Protein AF-A0A0E3QGG4-F1 (afdb_monomer)

Secondary structure (DSSP, 8-state):
----TT---------SSSPPP-----SS--S-TT---SSHHHHHHS-----S----

Mean predicted aligned error: 3.26 Å

Radius of gyration: 13.66 Å; Cα contacts (8 Å, |Δi|>4): 19; chains: 1; bounding box: 26×25×38 Å

Sequence (56 aa):
MVVPAGAYHNVINTMKNKPLKFFTIYSPPQHKDGIVRATKAEAEANPEEFDGVTTE

pLDDT: mean 94.66, std 3.3, range [79.75, 98.0]

Structure (mmCIF, N/CA/C/O backbone):
data_AF-A0A0E3QGG4-F1
#
_entry.id   AF-A0A0E3QGG4-F1
#
loop_
_atom_site.group_PDB
_atom_site.id
_atom_site.type_symbol
_atom_site.label_atom_id
_atom_site.label_alt_id
_atom_site.label_comp_id
_atom_site.label_asym_id
_atom_site.label_entity_id
_atom_site.label_seq_id
_atom_site.pdbx_PDB_ins_code
_atom_site.Cartn_x
_atom_site.Cartn_y
_atom_site.Cartn_z
_atom_site.occupancy
_atom_site.B_iso_or_equiv
_atom_site.auth_seq_id
_atom_site.auth_comp_id
_atom_site.auth_asym_id
_atom_site.auth_atom_id
_atom_site.pdbx_PDB_model_num
ATOM 1 N N . MET A 1 1 ? -3.435 12.418 -0.662 1.00 90.06 1 MET A N 1
ATOM 2 C CA . MET A 1 1 ? -1.994 12.453 -0.324 1.00 90.06 1 MET A CA 1
ATOM 3 C C . MET A 1 1 ? -1.221 12.130 -1.586 1.00 90.06 1 MET A C 1
ATOM 5 O O . MET A 1 1 ? -1.715 11.328 -2.366 1.00 90.06 1 MET A O 1
ATOM 9 N N . VAL A 1 2 ? -0.056 12.738 -1.786 1.00 96.00 2 VAL A N 1
ATOM 10 C CA . VAL A 1 2 ? 0.874 12.381 -2.865 1.00 96.00 2 VAL A CA 1
ATOM 11 C C . VAL A 1 2 ? 2.173 11.940 -2.208 1.00 96.00 2 VAL A C 1
ATOM 13 O O . VAL A 1 2 ? 2.645 12.618 -1.297 1.00 96.00 2 VAL A O 1
ATOM 16 N N . VAL A 1 3 ? 2.718 10.808 -2.645 1.00 97.56 3 VAL A N 1
ATOM 17 C CA . VAL A 1 3 ? 3.994 10.272 -2.165 1.00 97.56 3 VAL A CA 1
ATOM 18 C C . VAL A 1 3 ? 4.971 10.269 -3.341 1.00 97.56 3 VAL A C 1
ATOM 20 O O . VAL A 1 3 ? 4.804 9.458 -4.251 1.00 97.56 3 VAL A O 1
ATOM 23 N N . PRO A 1 4 ? 5.964 11.172 -3.365 1.00 97.62 4 PRO A N 1
ATOM 24 C CA . PRO A 1 4 ? 7.014 11.143 -4.377 1.00 97.62 4 PRO A CA 1
ATOM 25 C C . PRO A 1 4 ? 7.892 9.893 -4.256 1.00 97.62 4 PRO A C 1
ATOM 27 O O . PRO A 1 4 ? 8.102 9.376 -3.157 1.00 97.62 4 PRO A O 1
ATOM 30 N N . ALA A 1 5 ? 8.463 9.442 -5.374 1.00 97.38 5 ALA A N 1
ATOM 31 C CA . ALA A 1 5 ? 9.440 8.358 -5.365 1.00 97.38 5 ALA A CA 1
ATOM 32 C C . ALA A 1 5 ? 10.614 8.683 -4.420 1.00 97.38 5 ALA A C 1
ATOM 34 O O . ALA A 1 5 ? 11.127 9.802 -4.412 1.00 97.38 5 ALA A O 1
ATOM 35 N N . GLY A 1 6 ? 11.014 7.705 -3.603 1.00 96.19 6 GLY A N 1
ATOM 36 C CA . GLY A 1 6 ? 12.069 7.856 -2.594 1.00 96.19 6 GLY A CA 1
ATOM 37 C C . GLY A 1 6 ? 11.626 8.492 -1.268 1.00 96.19 6 GLY A C 1
ATOM 38 O O . GLY A 1 6 ? 12.416 8.524 -0.327 1.00 96.19 6 GLY A O 1
ATOM 39 N N . ALA A 1 7 ? 10.381 8.968 -1.147 1.00 97.81 7 ALA A N 1
ATOM 40 C CA . ALA A 1 7 ? 9.871 9.511 0.108 1.00 97.81 7 ALA A CA 1
ATOM 41 C C . ALA A 1 7 ? 9.376 8.405 1.05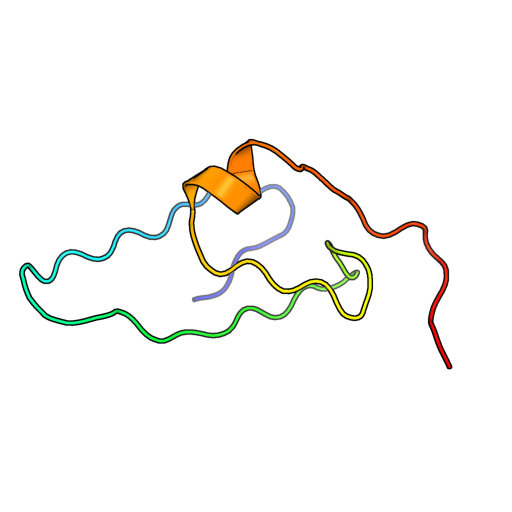8 1.00 97.81 7 ALA A C 1
ATOM 43 O O . ALA A 1 7 ? 8.506 7.595 0.719 1.00 97.81 7 ALA A O 1
ATOM 44 N N . TYR A 1 8 ? 9.865 8.429 2.297 1.00 97.69 8 TYR A N 1
ATOM 45 C CA . TYR A 1 8 ? 9.299 7.6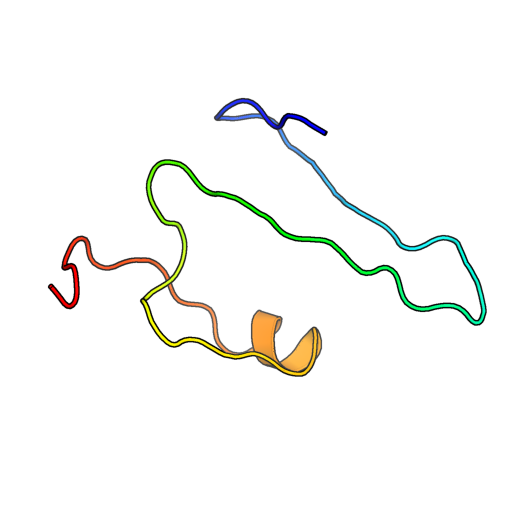24 3.377 1.00 97.69 8 TYR A CA 1
ATOM 46 C C . TYR A 1 8 ? 7.927 8.166 3.782 1.00 97.69 8 TYR A C 1
ATOM 48 O O . TYR A 1 8 ? 7.736 9.374 3.921 1.00 97.69 8 TYR A O 1
ATOM 56 N N . HIS A 1 9 ? 6.968 7.270 3.993 1.00 97.00 9 HIS A N 1
ATOM 57 C CA . HIS A 1 9 ? 5.606 7.624 4.372 1.00 97.00 9 HIS A CA 1
ATOM 58 C C . HIS A 1 9 ? 4.956 6.496 5.179 1.00 97.00 9 HIS A C 1
ATOM 60 O O . HIS A 1 9 ? 5.334 5.332 5.067 1.00 97.00 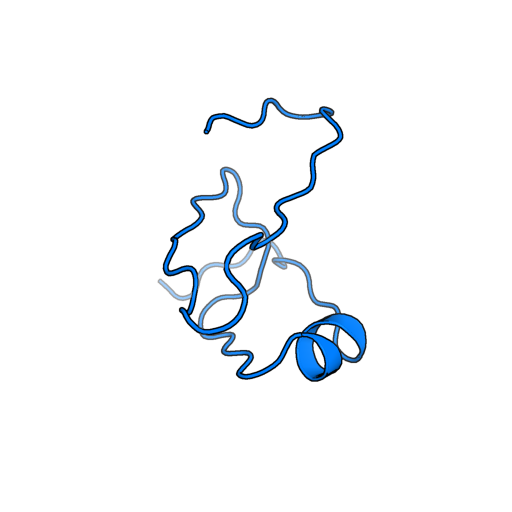9 HIS A O 1
ATOM 66 N N . ASN A 1 10 ? 3.968 6.853 5.999 1.00 96.81 10 ASN A N 1
ATOM 67 C CA . ASN A 1 10 ? 3.137 5.911 6.741 1.00 96.81 10 ASN A CA 1
ATOM 68 C C . ASN A 1 10 ? 1.724 6.494 6.892 1.00 96.81 10 ASN A C 1
ATOM 70 O O . ASN A 1 10 ? 1.564 7.711 7.007 1.00 96.81 10 ASN A O 1
ATOM 74 N N . VAL A 1 11 ? 0.706 5.636 6.908 1.00 96.19 11 VAL A N 1
ATOM 75 C CA . VAL 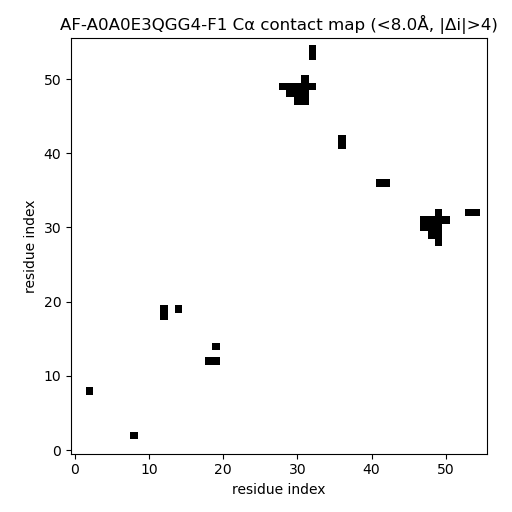A 1 11 ? -0.700 6.028 7.071 1.00 96.19 11 VAL A CA 1
ATOM 76 C C . VAL A 1 11 ? -1.274 5.292 8.275 1.00 96.19 11 VAL A C 1
ATOM 78 O O . VAL A 1 11 ? -1.300 4.065 8.311 1.00 96.19 11 VAL A O 1
ATOM 81 N N . ILE A 1 12 ? -1.751 6.048 9.265 1.00 96.88 12 ILE A N 1
ATOM 82 C CA . ILE A 1 12 ? -2.289 5.511 10.518 1.00 96.88 12 ILE A CA 1
ATOM 83 C C . ILE A 1 12 ? -3.750 5.940 10.651 1.00 96.88 12 ILE A C 1
ATOM 85 O O . ILE A 1 12 ? -4.060 7.130 10.626 1.00 96.88 12 ILE A O 1
ATOM 89 N N . ASN A 1 13 ? -4.653 4.974 10.828 1.00 97.38 13 ASN A N 1
ATOM 90 C CA . ASN A 1 13 ? -6.036 5.269 11.194 1.00 97.38 13 ASN A CA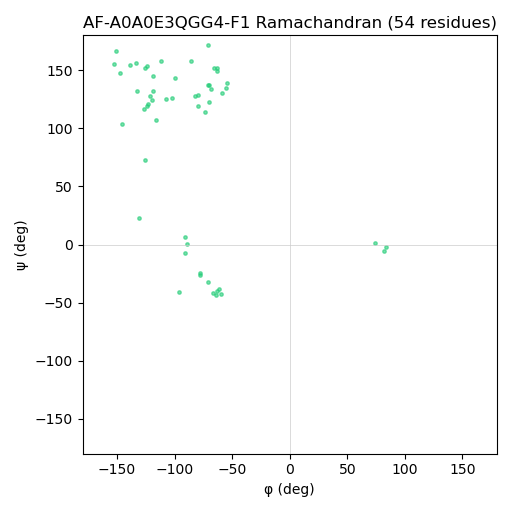 1
ATOM 91 C C . ASN A 1 13 ? -6.101 5.696 12.671 1.00 97.38 13 ASN A C 1
ATOM 93 O O . ASN A 1 13 ? -5.836 4.890 13.559 1.00 97.38 13 ASN A O 1
ATOM 97 N N . THR A 1 14 ? -6.463 6.951 12.938 1.00 97.50 14 THR A N 1
ATOM 98 C CA . THR A 1 14 ? -6.554 7.512 14.300 1.00 97.50 14 THR A CA 1
ATOM 99 C C . THR A 1 14 ? -7.942 7.370 14.930 1.00 97.50 14 THR A C 1
ATOM 101 O O . THR A 1 14 ? -8.124 7.658 16.115 1.00 97.50 14 THR A O 1
ATOM 104 N N . MET A 1 15 ? -8.940 6.919 14.166 1.00 96.88 15 MET A N 1
ATOM 105 C CA . MET A 1 15 ? -10.298 6.718 14.663 1.00 96.88 15 MET A CA 1
ATOM 106 C C . MET A 1 15 ? -10.389 5.399 15.431 1.00 96.88 15 MET A C 1
ATOM 108 O O . MET A 1 15 ? -10.050 4.347 14.902 1.00 96.88 15 MET A O 1
ATOM 112 N N . LYS A 1 16 ? -10.924 5.432 16.658 1.00 94.94 16 LYS A N 1
ATOM 113 C CA . LYS A 1 16 ? -11.025 4.231 17.511 1.00 94.94 16 LYS A CA 1
ATOM 114 C C . LYS A 1 16 ? -11.935 3.144 16.927 1.00 94.94 16 LYS A C 1
ATOM 116 O O . LYS A 1 16 ? -11.585 1.975 16.948 1.00 94.94 16 LYS A O 1
ATOM 121 N N . ASN A 1 17 ? -13.097 3.545 16.399 1.00 95.69 17 ASN A N 1
ATOM 122 C CA . ASN A 1 17 ? -14.194 2.624 16.065 1.00 95.69 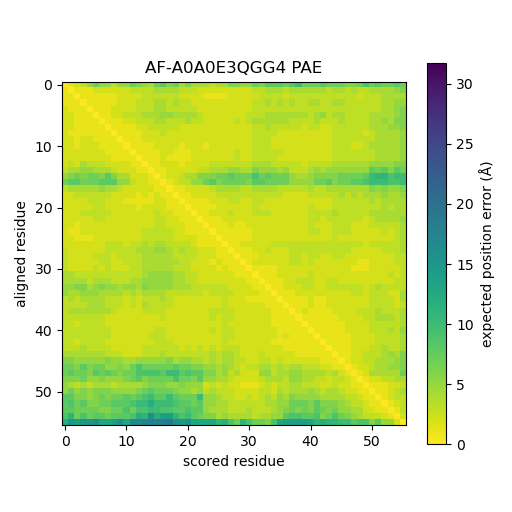17 ASN A CA 1
ATOM 123 C C . ASN A 1 17 ? -14.742 2.835 14.644 1.00 95.69 17 ASN A C 1
ATOM 125 O O . ASN A 1 17 ? -15.907 2.541 14.379 1.00 95.69 17 ASN A O 1
ATOM 129 N N . LYS A 1 18 ? -13.953 3.417 13.732 1.00 97.44 18 LYS A N 1
ATOM 130 C CA . LYS A 1 18 ? -14.369 3.607 12.334 1.00 97.44 18 LYS A CA 1
ATOM 131 C C . LYS A 1 18 ? -13.265 3.148 11.380 1.00 97.44 18 LYS A C 1
ATOM 133 O O . LYS A 1 18 ? -12.115 3.542 11.580 1.00 97.44 18 LYS A O 1
ATOM 138 N N . PRO A 1 19 ? -13.591 2.347 10.351 1.00 96.69 19 PRO A N 1
ATOM 139 C CA . PRO A 1 19 ? -12.606 1.922 9.369 1.00 96.69 19 PRO A CA 1
ATOM 140 C C . PRO A 1 19 ? -12.189 3.098 8.482 1.00 96.69 19 PRO A C 1
ATOM 142 O O . PRO A 1 19 ? -13.035 3.862 8.010 1.00 96.69 19 PRO A O 1
ATOM 145 N N . LEU A 1 20 ? -10.887 3.207 8.218 1.00 97.06 20 LEU A N 1
ATOM 146 C CA . LEU A 1 20 ? -10.365 4.052 7.151 1.00 97.06 20 LEU A CA 1
ATOM 147 C C . LEU A 1 20 ? -10.526 3.307 5.824 1.00 97.06 20 LEU A C 1
ATOM 149 O O . LEU A 1 20 ? -9.955 2.235 5.640 1.00 97.06 20 LEU A O 1
ATOM 153 N N . LYS A 1 21 ? -11.295 3.886 4.902 1.00 96.50 21 LYS A N 1
ATOM 154 C CA . LYS A 1 21 ? -11.400 3.408 3.521 1.00 96.50 21 LYS A CA 1
ATOM 155 C C . LYS A 1 21 ? -10.560 4.313 2.633 1.00 96.50 21 LYS A C 1
ATOM 157 O O . LYS A 1 21 ? -10.743 5.528 2.661 1.00 96.50 21 LYS A O 1
ATOM 162 N N . PHE A 1 22 ? -9.651 3.729 1.868 1.00 96.31 22 PHE A N 1
ATOM 163 C CA . PHE A 1 22 ? -8.798 4.454 0.935 1.00 96.31 22 PHE A CA 1
ATOM 164 C C . PHE A 1 22 ? -8.418 3.552 -0.236 1.00 96.31 22 PHE A C 1
ATOM 166 O O . PHE A 1 22 ? -8.607 2.338 -0.185 1.00 96.31 22 PHE A O 1
ATOM 173 N N . PHE A 1 23 ? -7.888 4.175 -1.280 1.00 96.50 23 PHE A N 1
ATOM 174 C CA . PHE A 1 23 ? -7.276 3.505 -2.414 1.00 96.50 23 PHE A CA 1
ATOM 175 C C . PHE A 1 23 ? -5.866 4.062 -2.601 1.00 96.50 23 PHE A C 1
ATOM 177 O O . PHE A 1 23 ? -5.588 5.214 -2.249 1.00 96.50 23 PHE A O 1
ATOM 184 N N . THR A 1 24 ? -4.981 3.243 -3.149 1.00 96.06 24 THR A N 1
ATOM 185 C CA . THR A 1 24 ? -3.646 3.644 -3.587 1.00 96.06 24 THR A CA 1
ATOM 186 C C . THR A 1 24 ? -3.538 3.407 -5.081 1.00 96.06 24 THR A C 1
ATOM 188 O O . THR A 1 24 ? -4.131 2.478 -5.623 1.00 96.06 24 THR A O 1
ATOM 191 N N . ILE A 1 25 ? -2.807 4.287 -5.753 1.00 96.56 25 ILE A N 1
ATOM 192 C CA . ILE A 1 25 ? -2.461 4.137 -7.162 1.00 96.56 25 ILE A CA 1
ATOM 193 C C . ILE A 1 25 ? -0.943 4.195 -7.208 1.00 96.56 25 ILE A C 1
ATOM 195 O O . ILE A 1 25 ? -0.350 5.188 -6.781 1.00 96.56 25 ILE A O 1
ATOM 199 N N . TYR A 1 26 ? -0.333 3.113 -7.677 1.00 95.06 26 TYR A N 1
ATOM 200 C CA . TYR A 1 26 ? 1.110 3.007 -7.853 1.00 95.06 26 TYR A CA 1
ATOM 201 C C . TYR A 1 26 ? 1.468 3.247 -9.319 1.00 95.06 26 TYR A C 1
ATOM 203 O O . TYR A 1 26 ? 0.726 2.858 -10.219 1.00 95.06 26 TYR A O 1
ATOM 211 N N . SER A 1 27 ? 2.602 3.903 -9.552 1.00 94.44 27 SER A N 1
ATOM 212 C CA . SER A 1 27 ? 3.162 4.126 -10.884 1.00 94.44 27 SER A CA 1
ATOM 213 C C . SER A 1 27 ? 4.691 4.089 -10.783 1.00 94.44 27 SER A C 1
ATOM 215 O O . SER A 1 27 ? 5.267 5.078 -10.316 1.00 94.44 27 SER A O 1
ATOM 217 N N . PRO A 1 28 ? 5.363 2.996 -11.199 1.00 93.75 28 PRO A N 1
ATOM 218 C CA . PRO A 1 28 ? 4.815 1.761 -11.795 1.00 93.75 28 PRO A CA 1
ATOM 219 C C . PRO A 1 28 ? 4.037 0.879 -10.786 1.00 93.75 28 PRO A C 1
ATOM 221 O O . PRO A 1 28 ? 4.048 1.189 -9.593 1.00 93.75 28 PRO A O 1
ATOM 224 N N . PRO A 1 29 ? 3.345 -0.195 -11.227 1.00 94.88 29 PRO A N 1
ATOM 225 C CA . PRO A 1 29 ? 2.672 -1.136 -10.327 1.00 94.88 29 PRO A CA 1
ATOM 226 C C . PRO A 1 29 ? 3.614 -1.723 -9.269 1.00 94.88 29 PRO A C 1
ATOM 228 O O . PRO A 1 29 ? 4.751 -2.071 -9.574 1.00 94.88 29 PRO A O 1
ATOM 231 N N . GLN A 1 30 ? 3.122 -1.851 -8.032 1.00 94.00 30 GLN A N 1
ATOM 232 C CA . GLN A 1 30 ? 3.890 -2.420 -6.916 1.00 94.00 30 GLN A CA 1
ATOM 233 C C . GLN A 1 30 ? 3.608 -3.913 -6.701 1.00 94.00 30 GLN A C 1
ATOM 235 O O . GLN A 1 30 ? 4.529 -4.673 -6.419 1.00 94.00 30 GLN A O 1
ATOM 240 N N . HIS A 1 31 ? 2.346 -4.332 -6.819 1.00 94.88 31 HIS A N 1
ATOM 241 C CA . HIS A 1 31 ? 1.900 -5.704 -6.562 1.00 94.88 31 HIS A CA 1
ATOM 242 C C . HIS A 1 31 ? 1.457 -6.381 -7.858 1.00 94.88 31 HIS A C 1
ATOM 244 O O . HIS A 1 31 ? 1.079 -5.708 -8.819 1.00 94.88 31 HIS A O 1
ATOM 250 N N . LYS A 1 32 ? 1.475 -7.717 -7.862 1.00 94.12 32 LYS A N 1
ATOM 251 C CA . LYS A 1 32 ? 0.890 -8.515 -8.945 1.00 94.12 32 LYS A CA 1
ATOM 252 C C . LYS A 1 32 ? -0.619 -8.289 -9.035 1.00 94.12 32 LYS A C 1
ATOM 254 O O . LYS A 1 32 ? -1.273 -7.991 -8.034 1.00 94.12 32 LYS A O 1
ATOM 259 N N . ASP A 1 33 ? -1.157 -8.454 -10.237 1.00 92.62 33 ASP A N 1
ATOM 260 C CA . ASP A 1 33 ? -2.595 -8.353 -10.470 1.00 92.62 33 ASP A CA 1
ATOM 261 C C . ASP A 1 33 ? -3.372 -9.448 -9.712 1.00 92.62 33 ASP A C 1
ATOM 263 O O . ASP A 1 33 ? -2.862 -10.542 -9.458 1.00 92.62 33 ASP A O 1
ATOM 267 N N . GLY A 1 34 ? -4.603 -9.135 -9.308 1.00 90.75 34 GLY A N 1
ATOM 268 C CA . GLY A 1 34 ? -5.503 -10.059 -8.610 1.00 90.75 34 GLY A CA 1
ATOM 269 C C . GLY A 1 34 ? -5.177 -10.350 -7.137 1.00 90.75 34 GLY A C 1
ATOM 270 O O . GLY A 1 34 ? -5.904 -11.119 -6.504 1.00 90.75 34 GLY A O 1
ATOM 271 N N . ILE A 1 35 ? -4.134 -9.747 -6.555 1.00 92.94 35 ILE A N 1
ATOM 272 C CA . ILE A 1 35 ? -3.794 -9.954 -5.139 1.00 92.94 35 ILE A CA 1
ATOM 273 C C . ILE A 1 35 ? -4.832 -9.289 -4.226 1.00 92.94 35 ILE A C 1
ATOM 275 O O . ILE A 1 35 ? -5.039 -8.075 -4.258 1.00 92.94 35 ILE A O 1
ATOM 279 N N . VAL A 1 36 ? -5.439 -10.088 -3.346 1.00 95.06 36 VAL A N 1
ATOM 280 C CA . VAL A 1 36 ? -6.357 -9.626 -2.299 1.00 95.06 36 VAL A CA 1
ATOM 281 C C . VAL A 1 36 ? -5.803 -10.040 -0.948 1.00 95.06 36 VAL A C 1
ATOM 283 O O . VAL A 1 36 ? -5.510 -11.210 -0.730 1.00 95.06 36 VAL A O 1
ATOM 286 N N . ARG A 1 37 ? -5.694 -9.078 -0.029 1.00 95.19 37 ARG A N 1
ATOM 287 C CA . ARG A 1 37 ? -5.267 -9.324 1.348 1.00 95.19 37 ARG A CA 1
ATOM 288 C C . ARG A 1 37 ? -6.285 -8.756 2.316 1.00 95.19 37 ARG A C 1
ATOM 290 O O . ARG A 1 37 ? -6.511 -7.545 2.347 1.00 95.19 37 ARG A O 1
ATOM 297 N N . ALA A 1 38 ? -6.914 -9.626 3.094 1.00 96.62 38 ALA A N 1
ATOM 298 C CA . ALA A 1 38 ? -8.003 -9.232 3.980 1.00 96.62 38 ALA A CA 1
ATOM 299 C C . ALA A 1 38 ? -7.487 -8.553 5.255 1.00 96.62 38 ALA A C 1
ATOM 301 O O . ALA A 1 38 ? -8.196 -7.749 5.865 1.00 96.62 38 ALA A O 1
ATOM 302 N N . THR A 1 39 ? -6.257 -8.872 5.671 1.00 97.06 39 THR A N 1
ATOM 303 C CA . THR A 1 39 ? -5.676 -8.365 6.918 1.00 97.06 39 THR A CA 1
ATOM 304 C C . THR A 1 39 ? -4.251 -7.858 6.737 1.00 97.06 39 THR A C 1
ATOM 306 O O . THR A 1 39 ? -3.511 -8.293 5.857 1.00 97.06 39 THR A O 1
ATOM 309 N N . LYS A 1 40 ? -3.834 -6.958 7.635 1.00 94.81 40 LYS A N 1
ATOM 310 C CA . LYS A 1 40 ? -2.453 -6.468 7.680 1.00 94.81 40 LYS A CA 1
ATOM 311 C C . LYS A 1 40 ? -1.443 -7.602 7.923 1.00 94.81 40 LYS A C 1
ATOM 313 O O . LYS A 1 40 ? -0.419 -7.641 7.257 1.00 94.81 40 LYS A O 1
ATOM 318 N N . ALA A 1 41 ? -1.744 -8.523 8.841 1.00 98.00 41 ALA A N 1
ATOM 319 C CA . ALA A 1 41 ? -0.839 -9.623 9.182 1.00 98.00 41 ALA A CA 1
ATOM 320 C C . ALA A 1 41 ? -0.595 -10.567 7.991 1.00 98.00 41 ALA A C 1
ATOM 322 O O . ALA A 1 41 ? 0.534 -10.981 7.751 1.00 98.00 41 ALA A O 1
ATOM 323 N N . GLU A 1 42 ? -1.639 -10.859 7.208 1.00 96.81 42 GLU A N 1
ATOM 324 C CA . GLU A 1 42 ? -1.525 -11.626 5.961 1.00 96.81 42 GLU A CA 1
ATOM 325 C C . GLU A 1 42 ? -0.622 -10.924 4.936 1.00 96.81 42 GLU A C 1
ATOM 327 O O . GLU A 1 42 ? 0.165 -11.584 4.258 1.00 96.81 42 GLU A O 1
ATOM 332 N N . ALA A 1 43 ? -0.702 -9.591 4.856 1.00 95.69 43 ALA A N 1
ATOM 333 C CA . ALA A 1 43 ? 0.148 -8.788 3.982 1.00 95.69 43 ALA A CA 1
ATOM 334 C C . ALA A 1 43 ? 1.618 -8.797 4.363 1.00 95.69 43 ALA A C 1
ATOM 336 O O . ALA A 1 43 ? 2.468 -8.928 3.489 1.00 95.69 43 ALA A O 1
ATOM 337 N N . GLU A 1 44 ? 1.913 -8.710 5.654 1.00 96.00 44 GLU A N 1
ATOM 338 C CA . GLU A 1 44 ? 3.288 -8.749 6.151 1.00 96.00 44 GLU A CA 1
ATOM 339 C C . GLU A 1 44 ? 3.912 -10.148 6.021 1.00 96.00 44 GLU A C 1
ATOM 341 O O . GLU A 1 44 ? 5.111 -10.260 5.782 1.00 96.00 44 GLU A O 1
ATOM 346 N N . ALA A 1 45 ? 3.113 -11.214 6.140 1.00 97.06 45 ALA A N 1
ATOM 347 C CA . ALA A 1 45 ? 3.595 -12.591 6.038 1.00 97.06 45 ALA A CA 1
ATOM 348 C C . ALA A 1 45 ? 3.853 -13.062 4.594 1.00 97.06 45 ALA A C 1
ATOM 350 O O . ALA A 1 45 ? 4.647 -13.979 4.394 1.00 97.06 45 ALA A O 1
ATOM 351 N N . ASN A 1 46 ? 3.197 -12.454 3.600 1.00 94.31 46 ASN A N 1
ATOM 352 C CA . ASN A 1 46 ? 3.278 -12.863 2.194 1.00 94.31 46 ASN A CA 1
ATOM 353 C C . ASN A 1 46 ? 3.689 -11.678 1.310 1.00 94.31 46 ASN A C 1
ATOM 355 O O . ASN A 1 46 ? 2.833 -11.133 0.615 1.00 94.31 46 ASN A O 1
ATOM 359 N N . PRO A 1 47 ? 4.953 -11.222 1.351 1.00 89.81 47 PRO A N 1
ATOM 360 C CA . PRO A 1 47 ? 5.412 -10.141 0.487 1.00 89.81 47 PRO A CA 1
ATOM 361 C 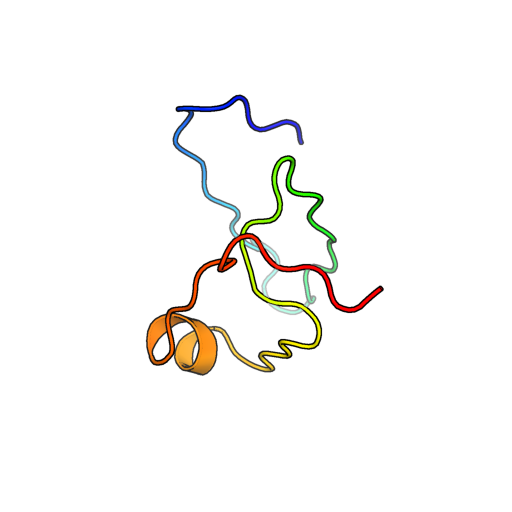C . PRO A 1 47 ? 5.460 -10.594 -0.979 1.00 89.81 47 PRO A C 1
ATOM 363 O O . PRO A 1 47 ? 6.012 -11.648 -1.294 1.00 89.81 47 PRO A O 1
ATOM 366 N N . GLU A 1 48 ? 4.930 -9.770 -1.883 1.00 90.88 48 GLU A N 1
ATOM 367 C CA . GLU A 1 48 ? 5.126 -9.930 -3.324 1.00 90.88 48 GLU A CA 1
ATOM 368 C C . GLU A 1 48 ? 5.353 -8.585 -4.003 1.00 90.88 48 GLU A C 1
ATOM 370 O O . GLU A 1 48 ? 4.867 -7.546 -3.548 1.00 90.88 48 GLU A O 1
ATOM 375 N N . GLU A 1 49 ? 6.047 -8.648 -5.134 1.00 90.62 49 GLU A N 1
ATOM 376 C CA . GLU A 1 49 ? 6.289 -7.520 -6.020 1.00 90.62 49 GLU A CA 1
ATOM 377 C C . GLU A 1 49 ? 5.797 -7.851 -7.428 1.00 90.62 49 GLU A C 1
ATOM 379 O O . GLU A 1 49 ? 5.707 -9.020 -7.827 1.00 90.62 49 GLU A O 1
ATOM 384 N N . PHE A 1 50 ? 5.454 -6.806 -8.173 1.00 93.81 50 PHE A N 1
ATOM 385 C CA . PHE A 1 50 ? 5.128 -6.904 -9.586 1.00 93.81 50 PHE A CA 1
ATOM 386 C C . PHE A 1 50 ? 6.316 -7.485 -10.369 1.00 93.81 50 PHE A C 1
ATOM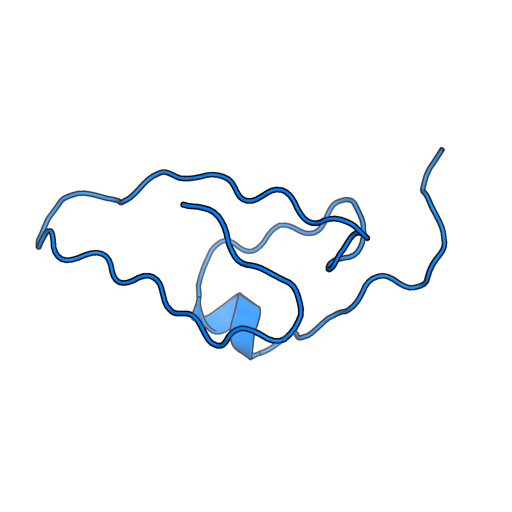 388 O O . PHE A 1 50 ? 7.448 -7.029 -10.228 1.00 93.81 50 PHE A O 1
ATOM 395 N N . ASP A 1 51 ? 6.065 -8.491 -11.205 1.00 90.94 51 ASP A N 1
ATOM 396 C CA . ASP A 1 51 ? 7.098 -9.202 -11.973 1.00 90.94 51 ASP A CA 1
ATOM 397 C C . ASP A 1 51 ? 7.359 -8.594 -13.361 1.00 90.94 51 ASP A C 1
ATOM 399 O O . ASP A 1 51 ? 8.130 -9.142 -14.148 1.00 90.94 51 ASP A O 1
ATOM 403 N N . GLY A 1 52 ? 6.747 -7.447 -13.660 1.00 92.12 52 GLY A N 1
ATOM 404 C CA . GLY A 1 52 ? 6.883 -6.773 -14.948 1.00 92.12 52 GLY A CA 1
ATOM 405 C C . GLY A 1 52 ? 5.941 -7.301 -16.031 1.00 92.12 52 GLY A C 1
ATOM 406 O O . GLY A 1 52 ? 5.953 -6.752 -17.132 1.00 92.12 52 GLY A O 1
ATOM 407 N N . VAL A 1 53 ? 5.126 -8.324 -15.745 1.00 90.25 53 VAL A N 1
ATOM 408 C CA . VAL A 1 53 ? 4.209 -8.936 -16.713 1.00 90.25 53 VAL A CA 1
ATOM 409 C C . VAL A 1 53 ? 2.769 -8.555 -16.383 1.00 90.25 53 VAL A C 1
ATOM 411 O O . VAL A 1 53 ? 2.284 -8.764 -15.273 1.00 90.25 53 VAL A O 1
ATOM 414 N N . THR A 1 54 ? 2.072 -7.982 -17.360 1.00 88.62 54 THR A N 1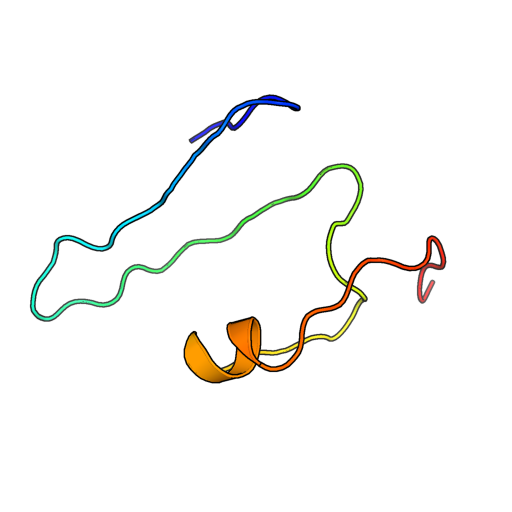
ATOM 415 C CA . THR A 1 54 ? 0.643 -7.663 -17.260 1.00 88.62 54 THR A CA 1
ATOM 416 C C . THR A 1 54 ? -0.217 -8.867 -17.646 1.00 88.62 54 THR A C 1
ATOM 418 O O . THR A 1 54 ? 0.234 -9.762 -18.355 1.00 88.62 54 THR A O 1
ATOM 421 N N . THR A 1 55 ? -1.465 -8.884 -17.182 1.00 87.19 55 THR A N 1
ATOM 422 C CA . THR A 1 55 ? -2.464 -9.930 -17.470 1.00 87.19 55 THR A CA 1
ATOM 423 C C . THR A 1 55 ? -3.306 -9.660 -18.726 1.00 87.19 55 THR A C 1
ATOM 425 O O . THR A 1 55 ? -4.175 -10.469 -19.048 1.00 87.19 55 THR A O 1
ATOM 428 N N . GLU A 1 56 ? -3.055 -8.541 -19.417 1.00 79.75 56 GLU A N 1
ATOM 429 C CA . GLU A 1 56 ? -3.683 -8.155 -20.696 1.00 79.75 56 GLU A CA 1
ATOM 430 C C . GLU A 1 56 ? -3.193 -8.973 -21.900 1.00 79.75 56 GLU A C 1
ATOM 432 O O . GLU A 1 56 ? -1.999 -9.357 -21.924 1.00 79.75 56 GLU A O 1
#

Solvent-accessible surface area (backbone atoms only — not comparable to full-atom values): 4315 Å² total; per-residue (Å²): 140,84,80,59,90,94,59,88,83,84,88,79,80,85,56,92,89,58,86,82,83,86,85,85,86,64,86,70,69,57,55,52,86,91,75,80,71,96,43,71,69,60,45,72,75,56,79,73,61,42,82,86,74,76,94,123

Foldseek 3Di:
DDADPPDDDDDDDPDPPDDDDDDDDDVVFFAAPPDDDPDPVSPVVDDDGDPPDDPD